Protein AF-A0A7V8ZEZ3-F1 (afdb_monomer_lite)

Structure (mmCIF, N/CA/C/O backbone):
data_AF-A0A7V8ZEZ3-F1
#
_entry.id   AF-A0A7V8ZEZ3-F1
#
loop_
_atom_site.group_PDB
_atom_site.id
_atom_site.type_symbol
_atom_site.label_atom_id
_atom_site.label_alt_id
_atom_site.label_comp_id
_atom_site.label_asym_id
_atom_site.label_entity_id
_atom_site.label_seq_id
_atom_site.pdbx_PDB_ins_code
_atom_site.Cartn_x
_atom_site.Cartn_y
_atom_site.Cartn_z
_atom_site.occupancy
_atom_site.B_iso_or_equiv
_atom_site.auth_seq_id
_atom_site.auth_comp_id
_atom_site.auth_asym_id
_atom_site.auth_atom_id
_atom_site.pdbx_PDB_model_num
ATOM 1 N N . PRO A 1 1 ? 12.023 -6.103 11.326 1.00 59.16 1 PRO A N 1
ATOM 2 C CA . PRO A 1 1 ? 10.829 -6.524 12.100 1.00 59.16 1 PRO A CA 1
ATOM 3 C C . PRO A 1 1 ? 10.389 -5.369 13.005 1.00 59.16 1 PRO A C 1
ATOM 5 O O . PRO A 1 1 ? 11.249 -4.749 13.624 1.00 59.16 1 PRO A O 1
ATOM 8 N N . TRP A 1 2 ? 9.099 -5.026 13.014 1.00 67.62 2 TRP A N 1
ATOM 9 C CA . TRP A 1 2 ? 8.595 -3.910 13.822 1.00 67.62 2 TRP A CA 1
ATOM 10 C C . TRP A 1 2 ? 8.571 -4.269 15.307 1.00 67.62 2 TRP A C 1
ATOM 12 O O . TRP A 1 2 ? 8.419 -5.438 15.668 1.00 67.62 2 TRP A O 1
ATOM 22 N N . GLU A 1 3 ? 8.723 -3.266 16.169 1.00 75.88 3 GLU A N 1
ATOM 23 C CA . GLU A 1 3 ? 8.620 -3.478 17.610 1.00 75.88 3 GLU A CA 1
ATOM 24 C C . GLU A 1 3 ? 7.200 -3.910 17.992 1.00 75.88 3 GLU A C 1
ATOM 26 O O . GLU A 1 3 ? 6.201 -3.369 17.506 1.00 75.88 3 GLU A O 1
ATOM 31 N N . ALA A 1 4 ? 7.107 -4.903 18.876 1.00 70.81 4 ALA A N 1
ATOM 32 C CA . ALA A 1 4 ? 5.827 -5.370 19.386 1.00 70.81 4 ALA A CA 1
ATOM 33 C C . ALA A 1 4 ? 5.095 -4.220 20.101 1.00 70.81 4 ALA A C 1
ATOM 35 O O . ALA A 1 4 ? 5.639 -3.607 21.016 1.00 70.81 4 ALA A O 1
ATOM 36 N N . GLY A 1 5 ? 3.856 -3.939 19.686 1.00 75.62 5 GLY A N 1
ATOM 37 C CA . GLY A 1 5 ? 3.032 -2.864 20.252 1.00 75.62 5 GLY A CA 1
ATOM 38 C C . GLY A 1 5 ? 3.187 -1.492 19.585 1.00 75.62 5 GLY A C 1
ATOM 39 O O . GLY A 1 5 ? 2.499 -0.561 19.991 1.00 75.62 5 GLY A O 1
ATOM 40 N N . ALA A 1 6 ? 4.026 -1.357 18.550 1.00 83.19 6 ALA A N 1
ATOM 41 C CA . ALA A 1 6 ? 4.162 -0.103 17.801 1.00 83.19 6 ALA A CA 1
ATOM 42 C C . ALA A 1 6 ? 2.946 0.221 16.908 1.00 83.19 6 ALA A C 1
ATOM 44 O O . ALA A 1 6 ? 2.777 1.365 16.490 1.00 83.19 6 ALA A O 1
ATOM 45 N N . LEU A 1 7 ? 2.110 -0.777 16.606 1.00 89.31 7 LEU A N 1
ATOM 46 C CA . LEU A 1 7 ? 0.926 -0.634 15.760 1.00 89.31 7 LEU A CA 1
ATOM 47 C C . LEU A 1 7 ? -0.358 -0.632 16.601 1.00 89.31 7 LEU A C 1
ATOM 49 O O . LEU A 1 7 ? -0.427 -1.342 17.611 1.00 89.31 7 LEU A O 1
ATOM 53 N N . PRO A 1 8 ? -1.407 0.101 16.179 1.00 92.25 8 PRO A N 1
ATOM 54 C CA . PRO A 1 8 ? -2.731 -0.026 16.773 1.00 92.25 8 PRO A CA 1
ATOM 55 C C . PRO A 1 8 ? -3.199 -1.489 16.778 1.00 92.25 8 PRO A C 1
ATOM 57 O O . PRO A 1 8 ? -3.015 -2.214 15.802 1.00 92.25 8 PRO A O 1
ATOM 60 N N . ALA A 1 9 ? -3.840 -1.928 17.866 1.00 91.81 9 ALA A N 1
ATOM 61 C CA . ALA A 1 9 ? -4.322 -3.306 17.988 1.00 91.81 9 ALA A CA 1
ATOM 62 C C . ALA A 1 9 ? -5.215 -3.694 16.796 1.00 91.81 9 ALA A C 1
ATOM 64 O O . ALA A 1 9 ? -6.031 -2.886 16.371 1.00 91.81 9 ALA A O 1
ATOM 65 N N . GLY A 1 10 ? -5.091 -4.908 16.262 1.00 93.94 10 GLY A N 1
ATOM 66 C CA . GLY A 1 10 ? -5.921 -5.368 15.140 1.00 93.94 10 GLY A CA 1
ATOM 67 C C . GLY A 1 10 ? -5.632 -4.703 13.790 1.00 93.94 10 GLY A C 1
ATOM 68 O O . GLY A 1 10 ? -6.352 -4.985 12.843 1.00 93.94 10 GLY A O 1
ATOM 69 N N . VAL A 1 11 ? -4.601 -3.856 13.684 1.00 96.25 11 VAL A N 1
ATOM 70 C CA . VAL A 1 11 ? -4.134 -3.317 12.403 1.00 96.25 11 VAL A CA 1
ATOM 71 C C . VAL A 1 11 ? -2.873 -4.056 11.972 1.00 96.25 11 VAL A C 1
ATOM 73 O O . VAL A 1 11 ? -1.903 -4.146 12.726 1.00 96.25 11 VAL A O 1
ATOM 76 N N . ALA A 1 12 ? -2.887 -4.571 10.748 1.00 94.94 12 ALA A N 1
ATOM 77 C CA . ALA A 1 12 ? -1.717 -5.101 10.069 1.00 94.94 12 ALA A CA 1
ATOM 78 C C . ALA A 1 12 ? -1.161 -4.055 9.099 1.00 94.94 12 ALA A C 1
ATOM 80 O O . ALA A 1 12 ? -1.913 -3.281 8.507 1.00 94.94 12 ALA A O 1
ATOM 81 N N . VAL A 1 13 ? 0.159 -4.050 8.927 1.00 95.25 13 VAL A N 1
ATOM 82 C CA . VAL A 1 13 ? 0.852 -3.198 7.957 1.00 95.25 13 VAL A CA 1
ATOM 83 C C . VAL A 1 13 ? 1.600 -4.081 6.967 1.00 95.25 13 VAL A C 1
ATOM 85 O O . VAL A 1 13 ? 2.102 -5.142 7.333 1.00 95.25 13 VAL A O 1
ATOM 88 N N . ALA A 1 14 ? 1.665 -3.642 5.715 1.00 94.44 14 ALA A N 1
ATOM 89 C CA . ALA A 1 14 ? 2.490 -4.234 4.673 1.00 94.44 14 ALA A CA 1
ATOM 90 C C . ALA A 1 14 ? 3.235 -3.135 3.911 1.00 94.44 14 ALA A C 1
ATOM 92 O O . ALA A 1 14 ? 2.756 -2.004 3.796 1.00 94.44 14 ALA A O 1
ATOM 93 N N . GLN A 1 15 ? 4.413 -3.477 3.403 1.00 93.38 15 GLN A N 1
ATOM 94 C CA . GLN A 1 15 ? 5.259 -2.594 2.610 1.00 93.38 15 GLN A CA 1
ATOM 95 C C . GLN A 1 15 ? 5.541 -3.256 1.265 1.00 93.38 15 GLN A C 1
ATOM 97 O O . GLN A 1 15 ? 5.757 -4.466 1.190 1.00 93.38 15 GLN A O 1
ATOM 102 N N . PHE A 1 16 ? 5.530 -2.444 0.218 1.00 91.00 16 PHE A N 1
ATOM 103 C CA . PHE A 1 16 ? 6.009 -2.784 -1.106 1.00 91.00 16 PHE A CA 1
ATOM 104 C C . PHE A 1 16 ? 7.163 -1.844 -1.431 1.00 91.00 16 PHE A C 1
ATOM 106 O O . PHE A 1 16 ? 6.967 -0.637 -1.616 1.00 91.00 16 PHE A O 1
ATOM 113 N N . ASP A 1 17 ? 8.360 -2.414 -1.485 1.00 87.81 17 ASP A N 1
ATOM 114 C CA . ASP A 1 17 ? 9.539 -1.716 -1.967 1.00 87.81 17 ASP A CA 1
ATOM 115 C C . ASP A 1 17 ? 9.540 -1.784 -3.495 1.00 87.81 17 ASP A C 1
ATOM 117 O O . ASP A 1 17 ? 9.422 -2.860 -4.088 1.00 87.81 17 ASP A O 1
ATOM 121 N N . SER A 1 18 ? 9.642 -0.620 -4.136 1.00 86.69 18 SER A N 1
ATOM 122 C CA . SER A 1 18 ? 9.703 -0.550 -5.594 1.00 86.69 18 SER A CA 1
ATOM 123 C C . SER A 1 18 ? 10.953 -1.287 -6.099 1.00 86.69 18 SER A C 1
ATOM 125 O O . SER A 1 18 ? 12.044 -1.051 -5.572 1.00 86.69 18 SER A O 1
ATOM 127 N N . PRO A 1 19 ? 10.844 -2.123 -7.149 1.00 84.62 19 PRO A N 1
ATOM 128 C CA . PRO A 1 19 ? 12.004 -2.738 -7.793 1.00 84.62 19 PRO A CA 1
ATOM 129 C C . PRO A 1 19 ? 12.877 -1.733 -8.570 1.00 84.62 19 PRO A C 1
ATOM 131 O O . PRO A 1 19 ? 13.896 -2.132 -9.134 1.00 84.62 19 PRO A O 1
ATOM 134 N N . GLY A 1 20 ? 12.480 -0.459 -8.630 1.00 86.44 20 GLY A N 1
ATOM 135 C CA . GLY A 1 20 ? 13.105 0.593 -9.423 1.00 86.44 20 GLY A CA 1
ATOM 136 C C . GLY A 1 20 ? 12.157 1.141 -10.493 1.00 86.44 20 GLY A C 1
ATOM 137 O O . GLY A 1 20 ? 11.051 0.624 -10.669 1.00 86.44 20 GLY A O 1
ATOM 138 N N . PRO A 1 21 ? 12.580 2.183 -11.226 1.00 88.19 21 PRO A N 1
ATOM 139 C CA . PRO A 1 21 ? 11.747 2.803 -12.243 1.00 88.19 21 PRO A CA 1
ATOM 140 C C . PRO A 1 21 ? 11.500 1.842 -13.409 1.00 88.19 21 PRO A C 1
ATOM 142 O O . PRO A 1 21 ? 12.387 1.103 -13.836 1.00 88.19 21 PRO A O 1
ATOM 145 N N . SER A 1 22 ? 10.313 1.920 -13.992 1.00 88.44 22 SER A N 1
ATOM 146 C CA . SER A 1 22 ? 9.851 1.141 -15.142 1.00 88.44 22 SER A CA 1
ATOM 147 C C . SER A 1 22 ? 10.697 1.361 -16.400 1.00 88.44 22 SER A C 1
ATOM 149 O O . SER A 1 22 ? 10.723 0.516 -17.293 1.00 88.44 22 SER A O 1
ATOM 151 N N . THR A 1 23 ? 11.457 2.459 -16.453 1.00 87.69 23 THR A N 1
ATOM 152 C CA . THR A 1 23 ? 12.462 2.744 -17.487 1.00 87.69 23 THR A CA 1
ATOM 153 C C . THR A 1 23 ? 13.764 1.954 -17.320 1.00 87.69 23 THR A C 1
ATOM 155 O O . THR A 1 23 ? 14.558 1.889 -18.260 1.00 87.69 23 THR A O 1
ATOM 158 N N . HIS A 1 24 ? 14.012 1.338 -16.159 1.00 89.88 24 HIS A N 1
ATOM 159 C CA . HIS A 1 24 ? 15.192 0.508 -15.941 1.00 89.88 24 HIS A CA 1
ATOM 160 C C . HIS A 1 24 ? 15.090 -0.785 -16.777 1.00 89.88 24 HIS A C 1
ATOM 162 O O . HIS A 1 24 ? 14.088 -1.495 -16.661 1.00 89.88 24 HIS A O 1
ATOM 168 N N . PRO A 1 25 ? 16.118 -1.181 -17.562 1.00 89.88 25 PRO A N 1
ATOM 169 C CA . PRO A 1 25 ? 16.003 -2.286 -18.525 1.00 89.88 25 PRO A CA 1
ATOM 170 C C . PRO A 1 25 ? 15.520 -3.615 -17.931 1.00 89.88 25 PRO A C 1
ATOM 172 O O . PRO A 1 25 ? 14.745 -4.334 -18.555 1.00 89.88 25 PRO A O 1
ATOM 175 N N . ARG A 1 26 ? 15.944 -3.940 -16.701 1.00 88.25 26 ARG A N 1
ATOM 176 C CA . ARG A 1 26 ? 15.504 -5.168 -16.012 1.00 88.25 26 ARG A CA 1
ATOM 177 C C . ARG A 1 26 ? 14.041 -5.111 -15.566 1.00 88.25 26 ARG A C 1
ATOM 179 O O . ARG A 1 26 ? 13.374 -6.139 -15.593 1.00 88.25 26 ARG A O 1
ATOM 186 N N . VAL A 1 27 ? 13.558 -3.935 -15.166 1.00 89.25 27 VAL A N 1
ATOM 187 C CA . VAL A 1 27 ? 12.162 -3.739 -14.748 1.00 89.25 27 VAL A CA 1
ATOM 188 C C . VAL A 1 27 ? 11.264 -3.739 -15.983 1.00 89.25 27 VAL A C 1
ATOM 190 O O . VAL A 1 27 ? 10.267 -4.449 -15.997 1.00 89.25 27 VAL A O 1
ATOM 193 N N . ALA A 1 28 ? 11.674 -3.057 -17.057 1.00 89.25 28 ALA A N 1
ATOM 194 C CA . ALA A 1 28 ? 10.988 -3.086 -18.348 1.00 89.25 28 ALA A CA 1
ATOM 195 C C . ALA A 1 28 ? 10.835 -4.516 -18.896 1.00 89.25 28 ALA A C 1
ATOM 197 O O . ALA A 1 28 ? 9.745 -4.910 -19.301 1.00 89.25 28 ALA A O 1
ATOM 198 N N . HIS A 1 29 ? 11.906 -5.316 -18.847 1.00 89.88 29 HIS A N 1
ATOM 199 C CA . HIS A 1 29 ? 11.854 -6.716 -19.271 1.00 89.88 29 HIS A CA 1
ATOM 200 C C . HIS A 1 29 ? 10.896 -7.556 -18.413 1.00 89.88 29 HIS A C 1
ATOM 202 O O . HIS A 1 29 ? 10.121 -8.346 -18.945 1.00 89.88 29 HIS A O 1
ATOM 208 N N . PHE A 1 30 ? 10.917 -7.369 -17.088 1.00 89.00 30 PHE A N 1
ATOM 209 C CA . PHE A 1 30 ? 9.976 -8.028 -16.181 1.00 89.00 30 PHE A CA 1
ATOM 210 C C . PHE A 1 30 ? 8.526 -7.651 -16.512 1.00 89.00 30 PHE A C 1
ATOM 212 O O . PHE A 1 30 ? 7.673 -8.519 -16.666 1.00 89.00 30 PHE A O 1
ATOM 219 N N . ILE A 1 31 ? 8.253 -6.363 -16.677 1.00 90.31 31 ILE A N 1
ATOM 220 C CA . ILE A 1 31 ? 6.937 -5.839 -17.038 1.00 90.31 31 ILE A CA 1
ATOM 221 C C . ILE A 1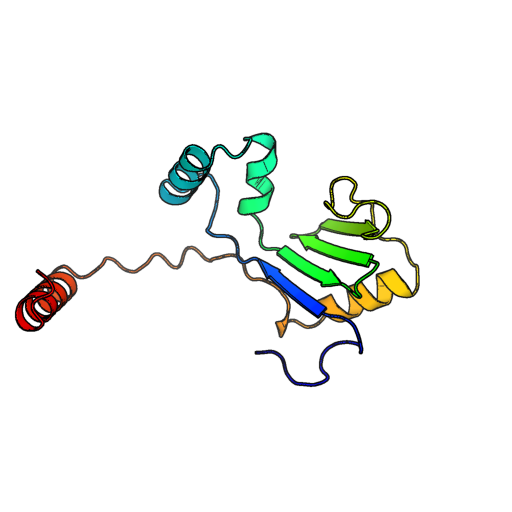 31 ? 6.409 -6.480 -18.332 1.00 90.31 31 ILE A C 1
ATOM 223 O O . ILE A 1 31 ? 5.269 -6.944 -18.366 1.00 90.31 31 ILE A O 1
ATOM 227 N N . GLU A 1 32 ? 7.250 -6.556 -19.368 1.00 91.00 32 GLU A N 1
ATOM 228 C CA . GLU A 1 32 ? 6.911 -7.182 -20.650 1.00 91.00 32 GLU A CA 1
ATOM 229 C C . GLU A 1 32 ? 6.618 -8.679 -20.486 1.00 91.00 32 GLU A C 1
ATOM 231 O O . GLU A 1 32 ? 5.600 -9.170 -20.973 1.00 91.00 32 GLU A O 1
ATOM 236 N N . GLN A 1 33 ? 7.470 -9.399 -19.750 1.00 94.25 33 GLN A N 1
ATOM 237 C CA . GLN A 1 33 ? 7.322 -10.836 -19.520 1.00 94.25 33 GLN A CA 1
ATOM 238 C C . GLN A 1 33 ? 6.000 -11.187 -18.821 1.00 94.25 33 GLN A C 1
ATOM 240 O O . GLN A 1 33 ? 5.397 -12.218 -19.125 1.00 94.25 33 GLN A O 1
ATOM 245 N N . TRP A 1 34 ? 5.562 -10.354 -17.878 1.00 92.50 34 TRP A N 1
ATOM 246 C CA . TRP A 1 34 ? 4.348 -10.584 -17.093 1.00 92.50 34 TRP A CA 1
ATOM 247 C C . TRP A 1 34 ? 3.096 -9.935 -17.696 1.00 92.50 34 TRP A C 1
ATOM 249 O O . TRP A 1 34 ? 2.007 -10.112 -17.152 1.00 92.50 34 TRP A O 1
ATOM 259 N N . GLY A 1 35 ? 3.226 -9.231 -18.826 1.00 92.75 35 GLY A N 1
ATOM 260 C CA . GLY A 1 35 ? 2.100 -8.632 -19.544 1.00 92.75 35 GLY A CA 1
ATOM 261 C C . GLY A 1 35 ? 1.371 -7.551 -18.745 1.00 92.75 35 GLY A C 1
ATOM 262 O O . GLY A 1 35 ? 0.150 -7.444 -18.841 1.00 92.75 35 GLY A O 1
ATOM 263 N N . VAL A 1 36 ? 2.100 -6.784 -17.929 1.00 89.31 36 VAL A N 1
ATOM 264 C CA . VAL A 1 36 ? 1.520 -5.684 -17.146 1.00 89.31 36 VAL A CA 1
ATOM 265 C C . VAL A 1 36 ? 1.067 -4.574 -18.099 1.00 89.31 36 VAL A C 1
ATOM 267 O O . VAL A 1 36 ? 1.789 -4.224 -19.032 1.00 89.31 36 VAL A O 1
ATOM 270 N N . ASP A 1 37 ? -0.121 -4.011 -17.874 1.00 88.38 37 ASP A N 1
ATOM 271 C CA . ASP A 1 37 ? -0.625 -2.897 -18.682 1.00 88.38 37 ASP A CA 1
ATOM 272 C C . ASP A 1 37 ? 0.254 -1.645 -18.465 1.00 88.38 37 ASP A C 1
ATOM 274 O O . ASP A 1 37 ? 0.520 -1.283 -17.313 1.00 88.38 37 ASP A O 1
ATOM 278 N N . PRO A 1 38 ? 0.692 -0.944 -19.531 1.00 84.38 38 PRO A N 1
ATOM 279 C CA . PRO A 1 38 ? 1.358 0.357 -19.430 1.00 84.38 38 PRO A CA 1
ATOM 280 C C . PRO A 1 38 ? 0.676 1.369 -18.502 1.00 84.38 38 PRO A C 1
ATOM 282 O O . PRO A 1 38 ? 1.361 2.157 -17.846 1.00 84.38 38 PRO A O 1
ATOM 285 N N . ALA A 1 39 ? -0.656 1.343 -18.404 1.00 84.69 39 ALA A N 1
ATOM 286 C CA . ALA A 1 39 ? -1.423 2.199 -17.503 1.00 84.69 39 ALA A CA 1
ATOM 287 C C . ALA A 1 39 ? -1.152 1.923 -16.011 1.00 84.69 39 ALA A C 1
ATOM 289 O O . ALA A 1 39 ? -1.437 2.782 -15.176 1.00 84.69 39 ALA A O 1
ATOM 290 N N . ASP A 1 40 ? -0.571 0.769 -15.672 1.00 85.81 40 ASP A N 1
ATOM 291 C CA . ASP A 1 40 ? -0.270 0.340 -14.305 1.00 85.81 40 ASP A CA 1
ATOM 292 C C . ASP A 1 40 ? 1.221 0.422 -13.940 1.00 85.81 40 ASP A C 1
ATOM 294 O O . ASP A 1 40 ? 1.579 0.149 -12.794 1.00 85.81 40 ASP A O 1
ATOM 298 N N . TYR A 1 41 ? 2.104 0.858 -14.848 1.00 86.94 41 TYR A N 1
ATOM 299 C CA . TYR A 1 41 ? 3.554 0.923 -14.580 1.00 86.94 41 TYR A CA 1
ATOM 300 C C . TYR A 1 41 ? 3.898 1.801 -13.375 1.00 86.94 41 TYR A C 1
ATOM 302 O O . TYR A 1 41 ? 4.769 1.459 -12.578 1.00 86.94 41 TYR A O 1
ATOM 310 N N . TRP A 1 42 ? 3.148 2.886 -13.175 1.00 83.56 42 TRP A N 1
ATOM 311 C CA . TRP A 1 42 ? 3.321 3.780 -12.028 1.00 83.56 42 TRP A CA 1
ATOM 312 C C . TRP A 1 42 ? 3.174 3.057 -10.675 1.00 83.56 42 TRP A C 1
ATOM 314 O O . TRP A 1 42 ? 3.752 3.489 -9.678 1.00 83.56 42 TRP A O 1
ATOM 324 N N . ARG A 1 43 ? 2.437 1.934 -10.619 1.00 83.56 43 ARG A N 1
ATOM 325 C CA . ARG A 1 43 ? 2.290 1.120 -9.400 1.00 83.56 43 ARG A CA 1
ATOM 326 C C . ARG A 1 43 ? 3.580 0.390 -9.020 1.00 83.56 43 ARG A C 1
ATOM 328 O O . ARG A 1 43 ? 3.716 -0.020 -7.868 1.00 83.56 43 ARG A O 1
ATOM 335 N N . LEU A 1 44 ? 4.502 0.207 -9.963 1.00 85.62 44 LEU A N 1
ATOM 336 C CA . LEU A 1 44 ? 5.814 -0.391 -9.721 1.00 85.62 44 LEU A CA 1
ATOM 337 C C . LEU A 1 44 ? 6.859 0.670 -9.370 1.00 85.62 44 LEU A C 1
ATOM 339 O O . LEU A 1 44 ? 7.762 0.382 -8.593 1.00 85.62 44 LEU A O 1
ATOM 343 N N . ASP A 1 45 ? 6.710 1.889 -9.884 1.00 87.19 45 ASP A N 1
ATOM 344 C CA . ASP A 1 45 ? 7.712 2.954 -9.747 1.00 87.19 45 ASP A CA 1
ATOM 345 C C . ASP A 1 45 ? 7.779 3.556 -8.339 1.00 87.19 45 ASP A C 1
ATOM 347 O O . ASP A 1 45 ? 8.833 4.009 -7.896 1.00 87.19 45 ASP A O 1
ATOM 351 N N . GLU A 1 46 ? 6.660 3.570 -7.617 1.00 88.44 46 GLU A N 1
ATOM 352 C CA . GLU A 1 46 ? 6.585 4.215 -6.308 1.00 88.44 46 GLU A CA 1
ATOM 353 C C . GLU A 1 46 ? 6.507 3.182 -5.174 1.00 88.44 46 GLU A C 1
ATOM 355 O O . GLU A 1 46 ? 5.693 2.261 -5.244 1.00 88.44 46 GLU A O 1
ATOM 360 N N . PRO A 1 47 ? 7.272 3.337 -4.082 1.00 91.06 47 PRO A N 1
ATOM 361 C CA . PRO A 1 47 ? 7.076 2.553 -2.869 1.00 91.06 47 PRO A CA 1
ATOM 362 C C . PRO A 1 47 ? 5.673 2.746 -2.309 1.00 91.06 47 PRO A C 1
ATOM 364 O O . PRO A 1 47 ? 5.116 3.848 -2.345 1.00 91.06 47 PRO A O 1
ATOM 367 N N . LEU A 1 48 ? 5.127 1.683 -1.734 1.00 93.38 48 LEU A N 1
ATOM 368 C CA . LEU A 1 48 ? 3.805 1.696 -1.129 1.00 93.38 48 LEU A CA 1
ATOM 369 C C . LEU A 1 48 ? 3.870 1.127 0.283 1.00 93.38 48 LEU A C 1
ATOM 371 O O . LEU A 1 48 ? 4.547 0.144 0.563 1.00 93.38 48 LEU A O 1
ATOM 375 N N . THR A 1 49 ? 3.145 1.753 1.198 1.00 95.81 49 THR A N 1
ATOM 376 C CA . THR A 1 49 ? 2.839 1.172 2.505 1.00 95.81 49 THR A CA 1
ATOM 377 C C . THR A 1 49 ? 1.332 1.119 2.668 1.00 95.81 49 THR A C 1
ATOM 379 O O . THR A 1 49 ? 0.650 2.096 2.370 1.00 95.81 49 THR A O 1
ATOM 382 N N . SER A 1 50 ? 0.809 0.002 3.161 1.00 97.38 50 SER A N 1
ATOM 383 C CA . SER A 1 50 ? -0.618 -0.159 3.425 1.00 97.38 50 SER A CA 1
ATOM 384 C C . SER A 1 50 ? -0.887 -0.592 4.859 1.00 97.38 50 SER A C 1
ATOM 386 O O . SER A 1 50 ? -0.129 -1.394 5.402 1.00 97.38 50 SER A O 1
ATOM 388 N N . ALA A 1 51 ? -1.986 -0.116 5.4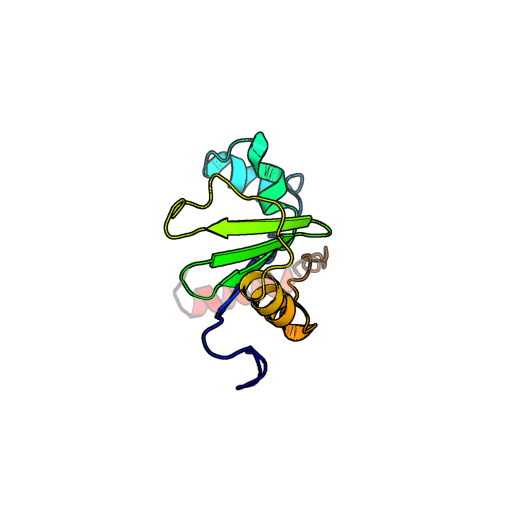39 1.00 97.75 51 ALA A N 1
ATOM 389 C CA . ALA A 1 51 ? -2.520 -0.568 6.718 1.00 97.75 51 ALA A CA 1
ATOM 390 C C . ALA A 1 51 ? -3.929 -1.131 6.521 1.00 97.75 51 ALA A C 1
ATOM 392 O O . ALA A 1 51 ? -4.721 -0.552 5.781 1.00 97.75 51 ALA A O 1
ATOM 393 N N . THR A 1 52 ? -4.262 -2.228 7.197 1.00 98.25 52 THR A N 1
ATOM 394 C CA . THR A 1 52 ? -5.600 -2.830 7.145 1.00 98.25 52 THR A CA 1
ATOM 395 C C . THR A 1 52 ? -6.031 -3.366 8.502 1.00 98.25 52 THR A C 1
ATOM 397 O O . THR A 1 52 ? -5.206 -3.862 9.268 1.00 98.25 52 THR A O 1
ATOM 400 N N . ASP A 1 53 ? -7.326 -3.273 8.794 1.00 97.50 53 ASP A N 1
ATOM 401 C CA . ASP A 1 53 ? -7.973 -3.915 9.943 1.00 97.50 53 ASP A CA 1
ATOM 402 C C . ASP A 1 53 ? -8.822 -5.139 9.547 1.00 97.50 53 ASP A C 1
ATOM 404 O O . ASP A 1 53 ? -9.518 -5.712 10.384 1.00 97.50 53 ASP A O 1
ATOM 408 N N . GLY A 1 54 ? -8.743 -5.556 8.278 1.00 97.25 54 GLY A N 1
ATOM 409 C CA . GLY A 1 54 ? -9.495 -6.670 7.702 1.00 97.25 54 GLY A CA 1
ATOM 410 C C . GLY A 1 54 ? -10.772 -6.264 6.961 1.00 97.25 54 GLY A C 1
ATOM 411 O O . GLY A 1 54 ? -11.150 -6.979 6.038 1.00 97.25 54 GLY A O 1
ATOM 412 N N . SER A 1 55 ? -11.387 -5.124 7.295 1.00 97.88 55 SER A N 1
ATOM 413 C CA . SER A 1 55 ? -12.566 -4.597 6.578 1.00 97.88 55 SER A CA 1
ATOM 414 C C . SER A 1 55 ? -12.214 -3.374 5.733 1.00 97.88 55 SER A C 1
ATOM 416 O O . SER A 1 55 ? -12.731 -3.212 4.632 1.00 97.88 55 SER A O 1
ATOM 418 N N . LEU A 1 56 ? -11.303 -2.522 6.208 1.00 98.56 56 LEU A N 1
ATOM 419 C CA . LEU A 1 56 ? -10.776 -1.387 5.457 1.00 98.56 56 LEU A CA 1
ATOM 420 C C . LEU A 1 56 ? -9.279 -1.555 5.189 1.00 98.56 56 LEU A C 1
ATOM 422 O O . LEU A 1 56 ? -8.539 -2.156 5.976 1.00 98.56 56 LEU A O 1
ATOM 426 N N . LYS A 1 57 ? -8.811 -0.963 4.091 1.00 98.50 57 LYS A N 1
ATOM 427 C CA . LYS A 1 57 ? -7.385 -0.833 3.778 1.00 98.50 57 LYS A CA 1
ATOM 428 C C . LYS A 1 57 ? -7.063 0.586 3.354 1.00 98.50 57 LYS A C 1
ATOM 430 O O . LYS A 1 57 ? -7.711 1.128 2.469 1.00 98.50 57 LYS A O 1
ATOM 435 N N . LEU A 1 58 ? -6.047 1.173 3.970 1.00 98.50 58 LEU A N 1
ATOM 436 C CA . LEU A 1 58 ? -5.475 2.449 3.568 1.00 98.50 58 LEU A CA 1
ATOM 437 C C . LEU A 1 58 ? -4.127 2.186 2.911 1.00 98.50 58 LEU A C 1
ATOM 439 O O . LEU A 1 58 ? -3.250 1.580 3.522 1.00 98.50 58 LEU A O 1
ATOM 443 N N . GLU A 1 59 ? -3.952 2.670 1.694 1.00 97.31 59 GLU A N 1
ATOM 444 C CA . GLU A 1 59 ? -2.696 2.644 0.962 1.00 97.31 59 GLU A CA 1
ATOM 445 C C . GLU A 1 59 ? -2.108 4.044 0.890 1.00 97.31 59 GLU A C 1
ATOM 447 O O . GLU A 1 59 ? -2.801 4.992 0.530 1.00 97.31 59 GLU A O 1
ATOM 452 N N . ARG A 1 60 ? -0.815 4.171 1.189 1.00 95.88 60 ARG A N 1
ATOM 453 C CA . ARG A 1 60 ? -0.042 5.392 0.981 1.00 95.88 60 ARG A CA 1
ATOM 454 C C . ARG A 1 60 ? 1.067 5.128 -0.022 1.00 95.88 60 ARG A C 1
ATOM 456 O O . ARG A 1 60 ? 1.912 4.256 0.193 1.00 95.88 60 ARG A O 1
ATOM 463 N N . ARG A 1 61 ? 1.079 5.926 -1.086 1.00 91.81 61 ARG A N 1
ATOM 464 C CA . ARG A 1 61 ? 2.061 5.868 -2.168 1.00 91.81 61 ARG A CA 1
ATOM 465 C C . ARG A 1 61 ? 2.485 7.288 -2.528 1.00 91.81 61 ARG A C 1
ATOM 467 O O . ARG A 1 61 ? 1.675 8.093 -2.993 1.00 91.81 61 ARG A O 1
ATOM 474 N N . GLY A 1 62 ? 3.729 7.629 -2.199 1.00 86.50 62 GLY A N 1
ATOM 475 C CA . GLY A 1 62 ? 4.201 9.011 -2.267 1.00 86.50 62 GLY A CA 1
ATOM 476 C C . GLY A 1 62 ? 3.267 9.970 -1.498 1.00 86.50 62 GLY A C 1
ATOM 477 O O . GLY A 1 62 ? 2.995 9.727 -0.320 1.00 86.50 62 GLY A O 1
ATOM 478 N N . PRO A 1 63 ? 2.764 11.052 -2.127 1.00 87.75 63 PRO A N 1
ATOM 479 C CA . PRO A 1 63 ? 1.850 12.004 -1.492 1.00 87.75 63 PRO A CA 1
ATOM 480 C C . PRO A 1 63 ? 0.375 11.567 -1.520 1.00 87.75 63 PRO A C 1
ATOM 482 O O . PRO A 1 63 ? -0.479 12.310 -1.038 1.00 87.75 63 PRO A O 1
ATOM 485 N N . ARG A 1 64 ? 0.050 10.426 -2.138 1.00 92.00 64 ARG A N 1
ATOM 486 C CA . ARG A 1 64 ? -1.331 9.977 -2.341 1.00 92.00 64 ARG A CA 1
ATOM 487 C C . ARG A 1 64 ? -1.722 8.949 -1.292 1.00 92.00 64 ARG A C 1
ATOM 489 O O . ARG A 1 64 ? -0.944 8.050 -0.971 1.00 92.00 64 ARG A O 1
ATOM 496 N N . GLU A 1 65 ? -2.957 9.064 -0.822 1.00 96.44 65 GLU A N 1
ATOM 497 C CA . GLU A 1 65 ? -3.613 8.057 0.002 1.00 96.44 65 GLU A CA 1
ATOM 498 C C . GLU A 1 65 ? -4.886 7.573 -0.697 1.00 96.44 65 GLU A C 1
ATOM 500 O O . GLU A 1 65 ? -5.634 8.380 -1.250 1.00 96.44 65 GLU A O 1
ATOM 505 N N . LEU A 1 66 ? -5.131 6.265 -0.655 1.00 97.31 66 LEU A N 1
ATOM 506 C CA . LEU A 1 66 ? -6.364 5.638 -1.128 1.00 97.31 66 LEU A CA 1
ATOM 507 C C . LEU A 1 66 ? -6.911 4.718 -0.040 1.00 97.31 66 LEU A C 1
ATOM 509 O O . LEU A 1 66 ? -6.171 3.932 0.546 1.00 97.31 66 LEU A O 1
ATOM 513 N N . LEU A 1 67 ? -8.207 4.822 0.231 1.00 98.38 67 LEU A N 1
ATOM 514 C CA . LEU A 1 67 ? -8.947 3.975 1.154 1.00 98.38 67 LEU A CA 1
ATOM 515 C C . LEU A 1 67 ? -9.821 3.003 0.359 1.00 98.38 67 LEU A C 1
ATOM 517 O O . LEU A 1 67 ? -10.520 3.408 -0.569 1.00 98.38 67 LEU A O 1
ATOM 521 N N . PHE A 1 68 ? -9.820 1.742 0.766 1.00 98.38 68 PHE A N 1
ATOM 522 C CA . PHE A 1 68 ? -10.596 0.663 0.170 1.00 98.38 68 PHE A CA 1
ATOM 523 C C . PHE A 1 68 ? -11.500 0.035 1.224 1.00 98.38 68 PHE A C 1
ATOM 525 O O . PHE A 1 68 ? -11.094 -0.141 2.376 1.00 98.38 68 PHE A O 1
ATOM 532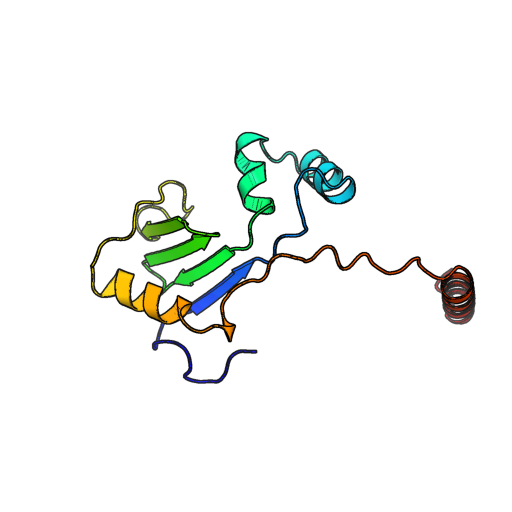 N N . ASP A 1 69 ? -12.719 -0.294 0.812 1.00 98.25 69 ASP A N 1
ATOM 533 C CA . ASP A 1 69 ? -13.646 -1.131 1.567 1.00 98.25 69 ASP A CA 1
ATOM 534 C C . ASP A 1 69 ? -13.517 -2.559 1.044 1.00 98.25 69 ASP A C 1
ATOM 536 O O . ASP A 1 69 ? -13.944 -2.849 -0.068 1.00 98.25 69 ASP A O 1
ATOM 540 N N . LEU A 1 70 ? -12.889 -3.438 1.819 1.00 98.25 70 LEU A N 1
ATOM 541 C CA . LEU A 1 70 ? -12.578 -4.801 1.391 1.00 98.25 70 LEU A CA 1
ATOM 542 C C . LEU A 1 70 ? -13.801 -5.724 1.419 1.00 98.25 70 LEU A C 1
ATOM 544 O O . LEU A 1 70 ? -13.771 -6.793 0.810 1.00 98.25 70 LEU A O 1
ATOM 548 N N . GLU A 1 71 ? -14.878 -5.332 2.105 1.00 97.81 71 GLU A N 1
ATOM 549 C CA . GLU A 1 71 ? -16.130 -6.091 2.096 1.00 97.81 71 GLU A CA 1
ATOM 550 C C . GLU A 1 71 ? -16.899 -5.844 0.795 1.00 97.81 71 GLU A C 1
ATOM 552 O O . GLU A 1 71 ? -17.429 -6.782 0.195 1.00 97.81 71 GLU A O 1
ATOM 557 N N . ALA A 1 72 ? -16.933 -4.590 0.336 1.00 97.81 72 ALA A N 1
ATOM 558 C CA . ALA A 1 72 ? -17.588 -4.209 -0.914 1.00 97.81 72 ALA A CA 1
ATOM 559 C C . ALA A 1 72 ? -16.693 -4.384 -2.157 1.00 97.81 72 ALA A C 1
ATOM 561 O O . ALA A 1 72 ? -17.201 -4.644 -3.249 1.00 97.81 72 ALA A O 1
ATOM 562 N N . ASP A 1 73 ? -15.376 -4.239 -2.000 1.00 97.81 73 ASP A N 1
ATOM 563 C CA . ASP A 1 73 ? -14.370 -4.232 -3.066 1.00 97.81 73 ASP A CA 1
ATOM 564 C C . ASP A 1 73 ? -13.139 -5.080 -2.676 1.00 97.81 73 ASP A C 1
ATOM 566 O O . ASP A 1 73 ? -12.042 -4.557 -2.464 1.00 97.81 73 ASP A O 1
ATOM 570 N N . PRO A 1 74 ? -13.283 -6.419 -2.598 1.00 97.06 74 PRO A N 1
ATOM 571 C CA . PRO A 1 74 ? -12.219 -7.318 -2.133 1.00 97.06 74 PRO A CA 1
ATOM 572 C C . PRO A 1 74 ? -10.994 -7.372 -3.058 1.00 97.06 74 PRO A C 1
ATOM 574 O O . PRO A 1 74 ? -9.967 -7.935 -2.686 1.00 97.06 74 PRO A O 1
ATOM 577 N N . PHE A 1 75 ? -11.108 -6.827 -4.272 1.00 95.81 75 PHE A N 1
ATOM 578 C CA . PHE A 1 75 ? -10.026 -6.745 -5.254 1.00 95.81 75 PHE A CA 1
ATOM 579 C C . PHE A 1 75 ? -9.414 -5.345 -5.364 1.00 95.81 75 PHE A C 1
ATOM 581 O O . PHE A 1 75 ? -8.563 -5.141 -6.226 1.00 95.81 75 PHE A O 1
ATOM 588 N N . GLU A 1 76 ? -9.828 -4.400 -4.513 1.00 95.94 76 GLU A N 1
ATOM 589 C CA . GLU A 1 76 ? -9.216 -3.070 -4.410 1.00 95.94 76 GLU A CA 1
ATOM 590 C C . GLU A 1 76 ? -9.233 -2.304 -5.751 1.00 95.94 76 GLU A C 1
ATOM 592 O O . GLU A 1 76 ? -8.281 -1.617 -6.132 1.00 95.94 76 GLU A O 1
ATOM 597 N N . LEU A 1 77 ? -10.323 -2.444 -6.510 1.00 94.69 77 LEU A N 1
ATOM 598 C CA . LEU A 1 77 ? -10.486 -1.825 -7.826 1.00 94.69 77 LEU A CA 1
ATOM 599 C C . LEU A 1 77 ? -10.983 -0.374 -7.738 1.00 94.69 77 LEU A C 1
ATOM 601 O O . LEU A 1 77 ? -10.804 0.396 -8.681 1.00 94.69 77 LEU A O 1
ATOM 605 N N . HIS A 1 78 ? -11.596 0.011 -6.618 1.00 95.00 78 HIS A N 1
ATOM 606 C CA . HIS A 1 78 ? -12.344 1.257 -6.452 1.00 95.00 78 HIS A CA 1
ATOM 607 C C . HIS A 1 78 ? -11.873 2.044 -5.222 1.00 95.00 78 HIS A C 1
ATOM 609 O O . HIS A 1 78 ? -12.647 2.349 -4.311 1.00 95.00 78 HIS A O 1
ATOM 615 N N . GLY A 1 79 ? -10.589 2.405 -5.209 1.00 95.88 79 GLY A N 1
ATOM 616 C CA . GLY A 1 79 ? -10.011 3.246 -4.161 1.00 95.88 79 GLY A CA 1
ATOM 617 C C . GLY A 1 79 ? -10.645 4.635 -4.121 1.00 95.88 79 GLY A C 1
ATOM 618 O O . GLY A 1 79 ? -10.842 5.275 -5.156 1.00 95.88 79 GLY A O 1
ATOM 619 N N . ARG A 1 80 ? -10.939 5.118 -2.915 1.00 97.06 80 ARG A N 1
ATOM 620 C CA . ARG A 1 80 ? -11.466 6.467 -2.670 1.00 97.06 80 ARG A CA 1
ATOM 621 C C . ARG A 1 80 ? -10.495 7.294 -1.846 1.00 97.06 80 ARG A C 1
ATOM 623 O O . ARG A 1 80 ? -9.631 6.752 -1.164 1.00 97.06 80 ARG A O 1
ATOM 630 N N . GLU A 1 81 ? -10.655 8.610 -1.869 1.00 97.44 81 GLU A N 1
ATOM 631 C CA . GLU A 1 81 ? -9.936 9.459 -0.922 1.00 97.44 81 GLU A CA 1
ATOM 632 C C . GLU A 1 81 ? -10.332 9.080 0.515 1.00 97.44 81 GLU A C 1
ATOM 634 O O . GLU A 1 81 ? -11.518 8.834 0.784 1.00 97.44 81 GLU A O 1
ATOM 639 N N . PRO A 1 82 ? -9.364 8.988 1.441 1.00 96.56 82 PRO A N 1
ATOM 640 C CA . PRO A 1 82 ? -9.666 8.656 2.818 1.00 96.56 82 PRO A CA 1
ATOM 641 C C . PRO A 1 82 ? -10.495 9.767 3.459 1.00 96.56 82 PRO A C 1
ATOM 643 O O . PRO A 1 82 ? -10.177 10.952 3.361 1.00 96.56 82 PRO A O 1
ATOM 646 N N . ASP A 1 83 ? -11.552 9.366 4.151 1.00 94.38 83 ASP A N 1
ATOM 647 C CA . ASP A 1 83 ? -12.361 10.278 4.946 1.00 94.38 83 ASP A CA 1
ATOM 648 C C . ASP A 1 83 ? -11.736 10.514 6.335 1.00 94.38 83 ASP A C 1
ATOM 650 O O . ASP A 1 83 ? -10.734 9.906 6.715 1.00 94.38 83 ASP A O 1
ATOM 654 N N . GLY A 1 84 ? -12.326 11.429 7.108 1.00 94.62 84 GLY A N 1
ATOM 655 C CA . GLY A 1 84 ? -11.948 11.678 8.504 1.00 94.62 84 GLY A CA 1
ATOM 656 C C . GLY A 1 84 ? -12.606 10.712 9.492 1.00 94.62 84 GLY A C 1
ATOM 657 O O . GLY A 1 84 ? -12.816 11.074 10.651 1.00 94.62 84 GLY A O 1
ATOM 658 N N . SER A 1 85 ? -13.044 9.528 9.042 1.00 96.94 85 SER A N 1
ATOM 659 C CA . SER A 1 85 ? -13.669 8.563 9.943 1.00 96.94 85 SER A CA 1
ATOM 660 C C . SER A 1 85 ? -12.651 8.044 10.966 1.00 96.94 85 SER A C 1
ATOM 662 O O . SER A 1 85 ? -11.468 7.897 10.650 1.00 96.94 85 SER A O 1
ATOM 664 N N . PRO A 1 86 ? -13.082 7.688 12.191 1.00 97.38 86 PRO A N 1
ATOM 665 C CA . PRO A 1 86 ? -12.174 7.125 13.190 1.00 97.38 86 PRO A CA 1
ATOM 666 C C . PRO A 1 86 ? -11.427 5.872 12.710 1.00 97.38 86 PRO A C 1
ATOM 668 O O . PRO A 1 86 ? -10.300 5.630 13.137 1.00 97.38 86 PRO A O 1
ATOM 671 N N . ALA A 1 87 ? -12.040 5.081 11.822 1.00 96.44 87 ALA A N 1
ATOM 672 C CA . ALA A 1 87 ? -11.407 3.906 11.236 1.00 96.44 87 ALA A CA 1
ATOM 673 C C . ALA A 1 87 ? -10.279 4.299 10.267 1.00 96.44 87 ALA A C 1
ATOM 675 O O . ALA A 1 87 ? -9.159 3.811 10.414 1.00 96.44 87 ALA A O 1
ATOM 676 N N . ALA A 1 88 ? -10.528 5.241 9.351 1.00 97.50 88 ALA A N 1
ATOM 677 C CA . ALA A 1 88 ? -9.502 5.750 8.441 1.00 97.50 88 ALA A CA 1
ATOM 678 C C . ALA A 1 88 ? -8.338 6.418 9.198 1.00 97.50 88 ALA A C 1
ATOM 680 O O . ALA A 1 88 ? -7.175 6.138 8.908 1.00 97.50 88 ALA A O 1
ATOM 681 N N . GLU A 1 89 ? -8.628 7.225 10.225 1.00 97.62 89 GLU A N 1
ATOM 682 C CA . GLU A 1 89 ? -7.588 7.853 11.053 1.00 97.62 89 GLU A CA 1
ATOM 683 C C . GLU A 1 89 ? -6.743 6.828 11.812 1.00 97.62 89 GLU A C 1
ATOM 685 O O . GLU A 1 89 ? -5.529 6.987 11.936 1.00 97.62 89 GLU A O 1
ATOM 690 N N . ARG A 1 90 ? -7.353 5.736 12.285 1.00 96.75 90 ARG A N 1
ATOM 691 C CA . ARG A 1 90 ? -6.621 4.645 12.938 1.00 96.75 90 ARG A CA 1
ATOM 692 C C . ARG A 1 90 ? -5.655 3.953 11.978 1.00 96.75 90 ARG A C 1
ATOM 694 O O . ARG A 1 90 ? -4.535 3.634 12.377 1.00 96.75 90 ARG A O 1
ATOM 701 N N . LEU A 1 91 ? -6.063 3.725 10.730 1.00 98.00 91 LEU A N 1
ATOM 702 C CA . LEU A 1 91 ? -5.172 3.178 9.705 1.00 98.00 91 LEU A CA 1
ATOM 703 C C . LEU A 1 91 ? -4.053 4.172 9.367 1.00 98.00 91 LEU A C 1
ATOM 705 O O . LEU A 1 91 ? -2.893 3.778 9.278 1.00 98.00 91 LEU A O 1
ATOM 709 N N . ARG A 1 92 ? -4.363 5.469 9.272 1.00 96.88 92 ARG A N 1
ATOM 710 C CA . ARG A 1 92 ? -3.359 6.520 9.045 1.00 96.88 92 ARG A CA 1
ATOM 711 C C . ARG A 1 92 ? -2.345 6.613 10.184 1.00 96.88 92 ARG A C 1
ATOM 713 O O . ARG A 1 92 ? -1.153 6.782 9.928 1.00 96.88 92 ARG A O 1
ATOM 720 N N . GLU A 1 93 ? -2.788 6.457 11.430 1.00 95.38 93 GLU A N 1
ATOM 721 C CA . GLU A 1 93 ? -1.908 6.383 12.601 1.00 95.38 93 GLU A CA 1
ATOM 722 C C . GLU A 1 93 ? -0.906 5.234 12.469 1.00 95.38 93 GLU A C 1
ATOM 724 O O . GLU A 1 93 ? 0.288 5.434 12.683 1.00 95.38 93 GLU A O 1
ATOM 729 N N . ALA A 1 94 ? -1.369 4.056 12.039 1.00 95.25 94 ALA A N 1
ATOM 730 C CA . ALA A 1 94 ? -0.507 2.895 11.830 1.00 95.25 94 ALA A CA 1
ATOM 731 C C . ALA A 1 94 ? 0.573 3.134 10.760 1.00 95.25 94 ALA A C 1
ATOM 733 O O . ALA A 1 94 ? 1.626 2.507 10.819 1.00 95.25 94 ALA A O 1
ATOM 734 N N . LEU A 1 95 ? 0.338 4.054 9.818 1.00 94.38 95 LEU A N 1
ATOM 735 C CA . LEU A 1 95 ? 1.290 4.443 8.775 1.00 94.38 95 LEU A CA 1
ATOM 736 C C . LEU A 1 95 ? 2.224 5.592 9.185 1.00 94.38 95 LEU A C 1
ATOM 738 O O . LEU A 1 95 ? 3.126 5.946 8.425 1.00 94.38 95 LEU A O 1
ATOM 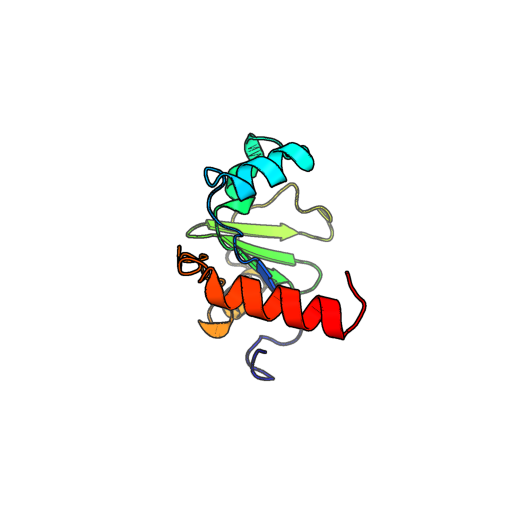742 N N . ARG A 1 96 ? 2.031 6.231 10.344 1.00 91.81 96 ARG A N 1
ATOM 743 C CA . ARG A 1 96 ? 2.857 7.375 10.766 1.00 91.81 96 ARG A CA 1
ATOM 744 C C . ARG A 1 96 ? 4.303 7.013 11.142 1.00 91.81 96 ARG A C 1
ATOM 746 O O . ARG A 1 96 ? 5.181 7.820 10.830 1.00 91.81 96 ARG A O 1
ATOM 753 N N . PRO A 1 97 ? 4.595 5.883 11.816 1.00 89.38 97 PRO A N 1
ATOM 754 C CA . PRO A 1 97 ? 5.957 5.589 12.245 1.00 89.38 97 PRO A CA 1
ATOM 755 C C . PRO A 1 97 ? 6.950 5.545 11.066 1.00 89.38 97 PRO A C 1
ATOM 757 O O . PRO A 1 97 ? 6.665 4.935 10.034 1.00 89.38 97 PRO A O 1
ATOM 760 N N . PRO A 1 98 ? 8.160 6.119 11.199 1.00 84.50 98 PRO A N 1
ATOM 761 C CA . PRO A 1 98 ? 9.168 6.034 10.139 1.00 84.50 98 PRO A CA 1
ATOM 762 C C . PRO A 1 98 ? 9.551 4.591 9.789 1.00 84.50 98 PRO A C 1
ATOM 764 O O . PRO A 1 98 ? 9.819 4.284 8.634 1.00 84.50 98 PRO A O 1
ATOM 767 N N . SER A 1 99 ? 9.515 3.689 10.775 1.00 84.38 99 SER A N 1
ATOM 768 C CA . SER A 1 99 ? 9.850 2.267 10.630 1.00 84.38 99 SER A CA 1
ATOM 769 C C . SER A 1 99 ? 8.896 1.471 9.735 1.00 84.38 99 SER A C 1
ATOM 771 O O . SER A 1 99 ? 9.235 0.354 9.349 1.00 84.38 99 SER A O 1
ATOM 773 N N . VAL A 1 100 ? 7.721 2.017 9.410 1.00 83.88 100 VAL A N 1
ATOM 774 C CA . VAL A 1 100 ? 6.763 1.393 8.488 1.00 83.88 100 VAL A CA 1
ATOM 775 C C . VAL A 1 100 ? 6.734 2.065 7.121 1.00 83.88 100 VAL A C 1
ATOM 777 O O . VAL A 1 100 ? 5.990 1.642 6.251 1.00 83.88 100 VAL A O 1
ATOM 780 N N . THR A 1 101 ? 7.519 3.118 6.902 1.00 82.50 101 THR A N 1
ATOM 781 C CA . THR A 1 101 ? 7.531 3.815 5.614 1.00 82.50 101 THR A CA 1
ATOM 782 C C . THR A 1 101 ? 8.414 3.055 4.632 1.00 82.50 101 THR A C 1
ATOM 784 O O . THR A 1 101 ? 9.609 2.897 4.873 1.00 82.50 101 THR A O 1
ATOM 787 N N . ALA A 1 102 ? 7.822 2.554 3.543 1.00 81.44 102 ALA A N 1
ATOM 788 C CA . ALA A 1 102 ? 8.571 1.926 2.455 1.00 81.44 102 ALA A CA 1
ATOM 789 C C . ALA A 1 102 ? 9.542 2.936 1.832 1.00 81.44 102 ALA A C 1
ATOM 791 O O . ALA A 1 102 ? 9.211 4.115 1.667 1.00 81.44 102 ALA A O 1
ATOM 792 N N . GLN A 1 103 ? 10.748 2.479 1.513 1.00 74.69 103 GLN A N 1
ATOM 793 C CA . GLN A 1 103 ? 11.774 3.331 0.930 1.00 74.69 103 GLN A CA 1
ATOM 794 C C . GLN A 1 103 ? 11.833 3.096 -0.573 1.00 74.69 103 GLN A C 1
ATOM 796 O O . GLN A 1 103 ? 11.646 1.982 -1.057 1.00 74.69 103 GLN A O 1
ATOM 801 N N . ALA A 1 104 ? 12.094 4.163 -1.325 1.00 67.69 104 ALA A N 1
ATOM 802 C CA . ALA A 1 104 ? 12.486 3.991 -2.712 1.00 67.69 104 ALA A CA 1
ATOM 803 C C . ALA A 1 104 ? 13.792 3.211 -2.722 1.00 67.69 104 ALA A C 1
ATOM 805 O O . ALA A 1 104 ? 14.702 3.544 -1.956 1.00 67.69 104 ALA A O 1
ATOM 806 N N . ALA A 1 105 ? 13.877 2.200 -3.587 1.00 63.72 105 ALA A N 1
ATOM 807 C CA . ALA A 1 105 ? 15.168 1.671 -3.969 1.00 63.72 105 ALA A CA 1
ATOM 808 C C . ALA A 1 105 ? 15.976 2.865 -4.479 1.00 63.72 105 ALA A C 1
ATOM 810 O O . ALA A 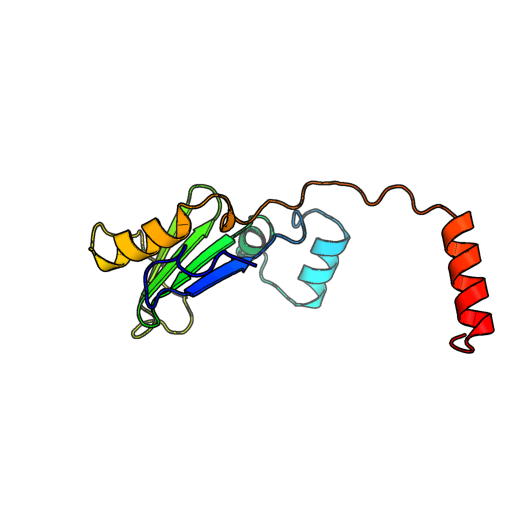1 105 ? 15.666 3.462 -5.511 1.00 63.72 105 ALA A O 1
ATOM 811 N N . THR A 1 106 ? 16.958 3.293 -3.695 1.00 57.00 106 THR A N 1
ATOM 812 C CA . THR A 1 106 ? 17.985 4.168 -4.223 1.00 57.00 106 THR A CA 1
ATOM 813 C C . THR A 1 106 ? 18.705 3.366 -5.298 1.00 57.00 106 THR A C 1
ATOM 815 O O . THR A 1 106 ? 18.911 2.163 -5.1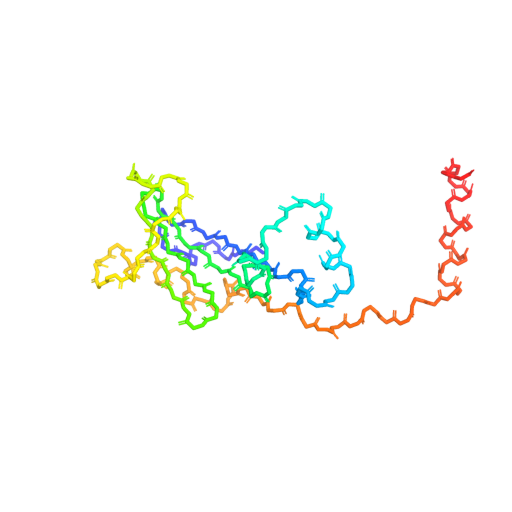30 1.00 57.00 106 THR A O 1
ATOM 818 N N . ASP A 1 107 ? 19.110 4.022 -6.387 1.00 53.56 107 ASP A N 1
ATOM 819 C CA . ASP A 1 107 ? 20.129 3.514 -7.315 1.00 53.56 107 ASP A CA 1
ATOM 820 C C . ASP A 1 107 ? 21.475 3.395 -6.569 1.00 53.56 107 ASP A C 1
ATOM 822 O O . ASP A 1 107 ? 22.501 3.951 -6.962 1.00 53.56 107 ASP A O 1
ATOM 826 N N . ALA A 1 108 ? 21.507 2.675 -5.447 1.00 51.22 108 ALA A N 1
ATOM 827 C CA . ALA A 1 108 ? 22.686 1.976 -5.008 1.00 51.22 108 ALA A CA 1
ATOM 828 C C . ALA A 1 108 ? 22.933 0.934 -6.095 1.00 51.22 108 ALA A C 1
ATOM 830 O O . ALA A 1 108 ? 22.528 -0.222 -5.987 1.00 51.22 108 ALA A O 1
ATOM 831 N N . ALA A 1 109 ? 23.525 1.404 -7.197 1.00 50.66 109 ALA A N 1
ATOM 832 C CA . ALA A 1 109 ? 24.113 0.570 -8.210 1.00 50.66 109 ALA A CA 1
ATOM 833 C C . ALA A 1 109 ? 24.844 -0.527 -7.449 1.00 50.66 109 ALA A C 1
ATOM 835 O O . ALA A 1 109 ? 25.704 -0.225 -6.613 1.00 50.66 109 ALA A O 1
ATOM 836 N N . ALA A 1 110 ? 24.462 -1.783 -7.689 1.00 55.72 110 ALA A N 1
ATOM 837 C CA . ALA A 1 110 ? 25.360 -2.877 -7.387 1.00 55.72 110 ALA A CA 1
ATOM 838 C C . ALA A 1 110 ? 26.713 -2.418 -7.931 1.00 55.72 110 ALA A C 1
ATOM 840 O O . ALA A 1 110 ? 26.810 -2.076 -9.117 1.00 55.72 110 ALA A O 1
ATOM 841 N N . GLY A 1 111 ? 27.694 -2.252 -7.038 1.00 59.00 111 GLY A N 1
ATOM 842 C CA . GLY A 1 111 ? 29.032 -1.865 -7.453 1.00 59.00 111 GLY A CA 1
ATOM 843 C C . GLY A 1 111 ? 29.454 -2.785 -8.599 1.00 59.00 111 GLY A C 1
ATOM 844 O O . GLY A 1 111 ? 28.946 -3.909 -8.675 1.00 59.00 111 GLY A O 1
ATOM 845 N N . PRO A 1 112 ? 30.298 -2.316 -9.531 1.00 61.44 112 PRO A N 1
ATOM 846 C CA . PRO A 1 112 ? 30.778 -3.173 -10.606 1.00 61.44 112 PRO A CA 1
ATOM 847 C C . PRO A 1 112 ? 31.218 -4.504 -9.997 1.00 61.44 112 PRO A C 1
ATOM 849 O O . PRO A 1 112 ? 32.065 -4.513 -9.107 1.00 61.44 112 PRO A O 1
ATOM 852 N N . VAL A 1 113 ? 30.555 -5.590 -10.406 1.00 70.44 113 VAL A N 1
ATOM 853 C CA . VAL A 1 113 ? 30.866 -6.928 -9.906 1.00 70.44 113 VAL A CA 1
ATOM 854 C C . VAL A 1 113 ? 32.312 -7.188 -10.288 1.00 70.44 113 VAL A C 1
ATOM 856 O O . VAL A 1 113 ? 32.655 -7.107 -11.472 1.00 70.44 113 VAL A O 1
ATOM 859 N N . ASP A 1 114 ? 33.154 -7.428 -9.289 1.00 82.88 114 ASP A N 1
ATOM 860 C CA . ASP A 1 114 ? 34.565 -7.667 -9.530 1.00 82.88 114 ASP A CA 1
ATOM 861 C C . ASP A 1 114 ? 34.701 -8.987 -10.307 1.00 82.88 114 ASP A C 1
ATOM 863 O O . ASP A 1 114 ? 34.223 -10.026 -9.839 1.00 82.88 114 ASP A O 1
ATOM 867 N N . PRO A 1 115 ? 35.302 -8.993 -11.510 1.00 82.50 115 PRO A N 1
ATOM 868 C CA . PRO A 1 115 ? 35.530 -10.230 -12.249 1.00 82.50 115 PRO A CA 1
ATOM 869 C C . PRO A 1 115 ? 36.349 -11.261 -11.455 1.00 82.50 115 PRO A C 1
ATOM 871 O O . PRO A 1 115 ? 36.219 -12.457 -11.722 1.00 82.50 115 PRO A O 1
ATOM 874 N N . GLU A 1 116 ? 37.157 -10.832 -10.481 1.00 83.38 116 GLU A N 1
ATOM 875 C CA . GLU A 1 116 ? 37.866 -11.730 -9.565 1.00 83.38 116 GLU A CA 1
ATOM 876 C C . GLU A 1 116 ? 36.889 -12.467 -8.632 1.00 83.38 116 GLU A C 1
ATOM 878 O O . GLU A 1 116 ? 36.940 -13.693 -8.532 1.00 83.38 116 GLU A O 1
ATOM 883 N N . GLU A 1 117 ? 35.911 -11.755 -8.065 1.00 84.56 117 GLU A N 1
ATOM 884 C CA . GLU A 1 117 ? 34.865 -12.319 -7.198 1.00 84.56 117 GLU A CA 1
ATOM 885 C C . GLU A 1 117 ? 33.970 -13.319 -7.956 1.00 84.56 117 GLU A C 1
ATOM 887 O O . GLU A 1 117 ? 33.604 -14.371 -7.426 1.00 84.56 117 GLU A O 1
ATOM 892 N N . VAL A 1 118 ? 33.683 -13.057 -9.240 1.00 88.38 118 VAL A N 1
ATOM 893 C CA . VAL A 1 118 ? 32.970 -14.013 -10.113 1.00 88.38 118 VAL A CA 1
ATOM 894 C C . VAL A 1 118 ? 33.792 -15.286 -10.323 1.00 88.38 118 VAL A C 1
ATOM 896 O O . VAL A 1 118 ? 33.251 -16.391 -10.242 1.00 88.38 118 VAL A O 1
ATOM 899 N N . GLY A 1 119 ? 35.099 -15.150 -10.565 1.00 90.00 119 GLY A N 1
ATOM 900 C CA . GLY A 1 119 ? 35.999 -16.288 -10.759 1.00 90.00 119 GLY A CA 1
ATOM 901 C C . GLY A 1 119 ? 36.111 -17.179 -9.519 1.00 90.00 119 GLY A C 1
ATOM 902 O O . GLY A 1 119 ? 36.102 -18.409 -9.634 1.00 90.00 119 GLY A O 1
ATOM 903 N N . GLU A 1 120 ? 36.163 -16.578 -8.330 1.00 91.44 120 GLU A N 1
ATOM 904 C CA . GLU A 1 120 ? 36.167 -17.306 -7.057 1.00 91.44 120 GLU A CA 1
ATOM 905 C C . GLU A 1 120 ? 34.856 -18.066 -6.826 1.00 91.44 120 GLU A C 1
ATOM 907 O O . GLU A 1 120 ? 34.879 -19.245 -6.450 1.00 91.44 120 GLU A O 1
ATOM 912 N N . LEU A 1 121 ? 33.716 -17.430 -7.116 1.00 89.00 121 LEU A N 1
ATOM 913 C CA . LEU A 1 121 ? 32.401 -18.055 -6.994 1.00 89.00 121 LEU A CA 1
ATOM 914 C C . LEU A 1 121 ? 32.269 -19.267 -7.930 1.00 89.00 121 LEU A C 1
ATOM 916 O O . LEU A 1 121 ? 31.847 -20.344 -7.504 1.00 89.00 121 LEU A O 1
ATOM 920 N N . GLU A 1 122 ? 32.691 -19.133 -9.192 1.00 93.00 122 GLU A N 1
ATOM 921 C CA . GLU A 1 122 ? 32.685 -20.236 -10.159 1.00 93.00 122 GLU A CA 1
ATOM 922 C C . GLU A 1 122 ? 33.582 -21.403 -9.722 1.00 93.00 122 GLU A C 1
ATOM 924 O O . GLU A 1 122 ? 33.204 -22.572 -9.865 1.00 93.00 122 GLU A O 1
ATOM 929 N N . ALA A 1 123 ? 34.769 -21.113 -9.181 1.00 92.56 123 ALA A N 1
ATOM 930 C CA . ALA A 1 123 ? 35.671 -22.136 -8.659 1.00 92.56 123 ALA A CA 1
ATOM 931 C C . ALA A 1 123 ? 35.047 -22.884 -7.470 1.00 92.56 123 ALA A C 1
ATOM 933 O O . ALA A 1 123 ? 35.143 -24.112 -7.382 1.00 92.56 123 ALA A O 1
ATOM 934 N N . GLN A 1 124 ? 34.354 -22.161 -6.589 1.00 91.25 124 GLN A N 1
ATOM 935 C CA . GLN A 1 124 ? 33.662 -22.737 -5.442 1.00 91.25 124 GLN A CA 1
ATOM 936 C C . GLN A 1 124 ? 32.459 -23.596 -5.869 1.00 91.25 124 GLN A C 1
ATOM 938 O O . GLN A 1 124 ? 32.270 -24.693 -5.342 1.00 91.25 124 GLN A O 1
ATOM 943 N N . MET A 1 125 ? 31.689 -23.165 -6.874 1.00 93.69 125 MET A N 1
ATOM 944 C CA . MET A 1 125 ? 30.576 -23.948 -7.427 1.00 93.69 125 MET A CA 1
ATOM 945 C C . MET A 1 125 ? 31.047 -25.246 -8.097 1.00 93.69 125 MET A C 1
ATOM 947 O O . MET A 1 125 ? 30.419 -26.289 -7.898 1.00 93.69 125 MET A O 1
ATOM 951 N N . LYS A 1 126 ? 32.177 -25.214 -8.820 1.00 93.38 126 LYS A N 1
ATOM 952 C CA . LYS A 1 126 ? 32.821 -26.418 -9.385 1.00 93.38 126 LYS A CA 1
ATOM 953 C C . LYS A 1 126 ? 33.280 -27.388 -8.296 1.00 93.38 126 LYS A C 1
ATOM 955 O O . LYS A 1 126 ? 33.065 -28.589 -8.415 1.00 93.38 126 LYS A O 1
ATOM 960 N N . LEU A 1 127 ? 33.878 -26.883 -7.215 1.00 93.75 127 LEU A N 1
ATOM 961 C CA . LEU A 1 127 ? 34.317 -27.714 -6.087 1.00 93.75 127 LEU A CA 1
ATOM 962 C C . LEU A 1 127 ? 33.142 -28.427 -5.399 1.00 93.75 127 LEU A C 1
ATOM 964 O O . LEU A 1 127 ? 33.274 -29.569 -4.966 1.00 93.75 127 LEU A O 1
ATOM 968 N N . LEU A 1 128 ? 31.997 -27.752 -5.310 1.00 92.94 128 LEU A N 1
ATOM 969 C CA . LEU A 1 128 ? 30.771 -28.283 -4.718 1.00 92.94 128 LEU A CA 1
ATOM 970 C C . LEU A 1 128 ? 29.942 -29.144 -5.693 1.00 92.94 128 LEU A C 1
ATOM 972 O O . LEU A 1 128 ? 28.923 -29.697 -5.283 1.00 92.94 128 LEU A O 1
ATOM 976 N N . GLY A 1 129 ? 30.372 -29.283 -6.953 1.00 90.31 129 GLY A N 1
ATOM 977 C CA . GLY A 1 129 ? 29.723 -30.125 -7.965 1.00 90.31 129 GLY A CA 1
ATOM 978 C C . GLY A 1 129 ? 28.411 -29.568 -8.525 1.00 90.31 129 GLY A C 1
ATOM 979 O O . GLY A 1 129 ? 27.586 -30.337 -9.011 1.00 90.31 129 GLY A O 1
ATOM 980 N N . TYR A 1 130 ? 28.193 -28.254 -8.432 1.00 79.31 130 TYR A N 1
ATOM 981 C CA . TYR A 1 130 ? 27.003 -27.588 -8.984 1.00 79.31 130 TYR A CA 1
ATOM 982 C C . TYR A 1 130 ? 27.142 -27.212 -10.469 1.00 79.31 130 TYR A C 1
ATOM 984 O O . TYR A 1 130 ? 26.145 -26.855 -11.098 1.00 79.31 130 TYR A O 1
ATOM 992 N N . LEU A 1 131 ? 28.359 -27.292 -11.015 1.00 72.44 131 LEU A N 1
ATOM 993 C CA . LEU A 1 131 ? 28.720 -27.084 -12.421 1.00 72.44 131 LEU A CA 1
ATOM 994 C C . LEU A 1 131 ? 29.514 -28.294 -12.914 1.00 72.44 131 LEU A C 1
ATOM 996 O O . LEU A 1 131 ? 29.251 -28.738 -14.052 1.00 72.44 131 LEU A O 1
#

pLDDT: mean 88.3, std 10.93, range [50.66, 98.56]

Foldseek 3Di:
DDDPPQADPLKDKDKDAAPAQCPPPVNVVVCVVVVPDPVCRVVRHWIKMWMDSPQKIWIDTPPDIWIDGCVVCVPRPDTDHQDPDPRSVSRVSRCPDPVRGHDHPDPPPPPPDPVVNVVVVVVVCVVVVVD

Secondary structure (DSSP, 8-state):
-PPTTSS-TT-EEEEE---S-TTSHHHHHHHHHHT--GGGTHHHHS-EEEEE-SSEEEEEETTEEEEEETTT-TT--S-B---S-HHHHHHHHHT-SGGGPPPP------PPPPHHHHHHHHHHHHHTT--

Sequence (131 aa):
PWEAGALPAGVAVAQFDSPGPSTHPRVAHFIEQWGVDPADYWRLDEPLTSATDGSLKLERRGPRELLFDLEADPFELHGREPDGSPAAERLREALRPPSVTAQAATDAAAGPVDPEEVGELEAQMKLLGYL

Radius of gyration: 19.99 Å; chains: 1; bounding box: 56×42×41 Å